Protein AF-A0A443IK69-F1 (afdb_monomer_lite)

Organism: NCBI:txid254758

Structure (mmCIF, N/CA/C/O backbone):
data_AF-A0A443IK69-F1
#
_entry.id   AF-A0A443IK69-F1
#
loop_
_atom_site.group_PDB
_atom_site.id
_atom_site.type_symbol
_atom_site.label_atom_id
_atom_site.label_alt_id
_atom_site.label_comp_id
_atom_site.label_asym_id
_atom_site.label_entity_id
_atom_site.label_seq_id
_atom_site.pdbx_PDB_ins_code
_atom_site.Cartn_x
_atom_site.Cartn_y
_atom_site.Cartn_z
_atom_site.occupancy
_atom_site.B_iso_or_equiv
_atom_site.auth_seq_id
_atom_site.auth_comp_id
_atom_site.auth_asym_id
_atom_site.auth_atom_id
_atom_site.pdbx_PDB_model_num
ATOM 1 N N . MET A 1 1 ? 6.188 -22.995 -15.588 1.00 50.00 1 MET A N 1
ATOM 2 C CA . MET A 1 1 ? 6.535 -22.355 -14.296 1.00 50.00 1 MET A CA 1
ATOM 3 C C . MET A 1 1 ? 5.851 -20.993 -14.073 1.00 50.00 1 MET A C 1
ATOM 5 O O . MET A 1 1 ? 5.562 -20.677 -12.930 1.00 50.00 1 MET A O 1
ATOM 9 N N . PHE A 1 2 ? 5.498 -20.221 -15.116 1.00 51.94 2 PHE A N 1
ATOM 10 C CA . PHE A 1 2 ? 4.815 -18.913 -14.981 1.00 51.94 2 PHE A CA 1
ATOM 11 C C . PHE A 1 2 ? 3.340 -18.956 -14.521 1.00 51.94 2 PHE A C 1
ATOM 13 O O . PHE A 1 2 ? 2.875 -18.017 -13.880 1.00 51.94 2 PHE A O 1
ATOM 20 N N . TYR A 1 3 ? 2.611 -20.046 -14.790 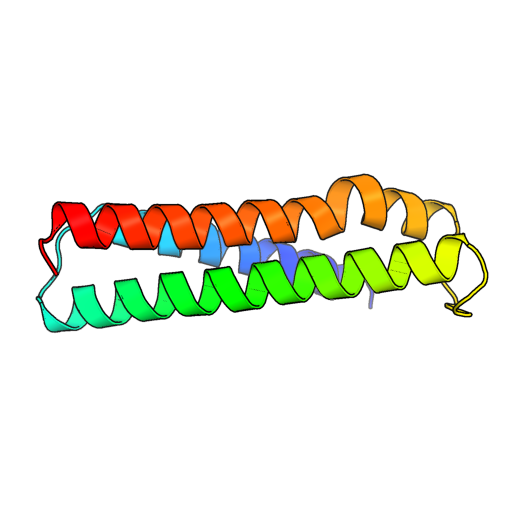1.00 53.69 3 TYR A N 1
ATOM 21 C CA . TYR A 1 3 ? 1.183 -20.188 -14.448 1.00 53.69 3 TYR A CA 1
ATOM 22 C C . TYR A 1 3 ? 0.907 -20.091 -12.935 1.00 53.69 3 TYR A C 1
ATOM 24 O O . TYR A 1 3 ? -0.066 -19.475 -12.503 1.00 53.69 3 TYR A O 1
ATOM 32 N N . ASN A 1 4 ? 1.823 -20.614 -12.116 1.00 63.53 4 ASN A N 1
ATOM 33 C CA . ASN A 1 4 ? 1.651 -20.668 -10.664 1.00 63.53 4 ASN A CA 1
ATOM 34 C C . ASN A 1 4 ? 1.772 -19.285 -10.005 1.00 63.53 4 ASN A C 1
ATOM 36 O O . ASN A 1 4 ? 1.113 -19.025 -9.006 1.00 63.53 4 ASN A O 1
ATOM 40 N N . ILE A 1 5 ? 2.564 -18.370 -10.573 1.00 69.06 5 ILE A N 1
ATOM 41 C CA . ILE A 1 5 ? 2.799 -17.039 -9.986 1.00 69.06 5 ILE A CA 1
ATOM 42 C C . ILE A 1 5 ? 1.575 -16.134 -10.194 1.00 69.06 5 ILE A C 1
ATOM 44 O O . ILE A 1 5 ? 1.139 -15.442 -9.271 1.00 69.06 5 ILE A O 1
ATOM 48 N N . GLY A 1 6 ? 0.971 -16.180 -11.386 1.00 71.44 6 GLY A N 1
ATOM 49 C CA . GLY A 1 6 ? -0.276 -15.465 -11.674 1.00 71.44 6 GLY A CA 1
ATOM 50 C C . GLY A 1 6 ? -1.441 -15.954 -10.808 1.00 71.44 6 GLY A C 1
ATOM 51 O O . GLY A 1 6 ? -2.191 -15.147 -10.264 1.00 71.44 6 GLY A O 1
ATOM 52 N N . LEU A 1 7 ? -1.546 -17.270 -10.601 1.00 78.81 7 LEU A N 1
ATOM 53 C CA . LEU A 1 7 ? -2.576 -17.851 -9.739 1.00 78.81 7 LEU A CA 1
ATOM 54 C C . LEU A 1 7 ? -2.391 -17.493 -8.267 1.00 78.81 7 LEU A C 1
ATOM 56 O O . LEU A 1 7 ? -3.353 -17.088 -7.622 1.00 78.81 7 LEU A O 1
ATOM 60 N N . VAL A 1 8 ? -1.170 -17.597 -7.738 1.00 81.88 8 VAL A N 1
ATOM 61 C CA . VAL A 1 8 ? -0.891 -17.253 -6.336 1.00 81.88 8 VAL A CA 1
ATOM 62 C C . VAL A 1 8 ? -1.182 -15.776 -6.080 1.00 81.88 8 VAL A C 1
ATOM 64 O O . VAL A 1 8 ? -1.843 -15.443 -5.102 1.00 81.88 8 VAL A O 1
ATOM 67 N N . THR A 1 9 ? -0.763 -14.880 -6.977 1.00 83.25 9 THR A N 1
ATOM 68 C CA . THR A 1 9 ? -1.051 -13.444 -6.827 1.00 83.25 9 THR A CA 1
ATOM 69 C C . THR A 1 9 ? -2.543 -13.136 -6.950 1.00 83.25 9 THR A C 1
ATOM 71 O O . THR A 1 9 ? -3.060 -12.331 -6.175 1.00 83.25 9 THR A O 1
ATOM 74 N N . GLY A 1 10 ? -3.260 -13.799 -7.862 1.00 84.31 10 GLY A N 1
ATOM 75 C CA . GLY A 1 10 ? -4.718 -13.708 -7.955 1.00 84.31 10 GLY A CA 1
ATOM 76 C C . GLY A 1 10 ? -5.414 -14.188 -6.679 1.00 84.31 10 GLY A C 1
ATOM 77 O O . GLY A 1 10 ? -6.270 -13.488 -6.140 1.00 84.31 10 GLY A O 1
ATOM 78 N N . PHE A 1 11 ? -4.993 -15.332 -6.142 1.00 87.44 11 PHE A N 1
ATOM 79 C CA . PHE A 1 11 ? -5.519 -15.889 -4.899 1.00 87.44 11 PHE A CA 1
ATOM 80 C C . PHE A 1 11 ? -5.278 -14.957 -3.706 1.00 87.44 11 PHE A C 1
ATOM 82 O O . PHE A 1 11 ? -6.206 -14.664 -2.956 1.00 87.44 11 PHE A O 1
ATOM 89 N N . VAL A 1 12 ? -4.070 -14.399 -3.575 1.00 87.19 12 VAL A N 1
ATOM 90 C CA . VAL A 1 12 ? -3.744 -13.421 -2.523 1.00 87.19 12 VAL A CA 1
ATOM 91 C C . VAL A 1 12 ? -4.640 -12.183 -2.613 1.00 87.19 12 VAL A C 1
ATOM 93 O O . VAL A 1 12 ? -5.120 -11.704 -1.586 1.00 87.19 12 VAL A O 1
ATOM 96 N N . LYS A 1 13 ? -4.932 -11.685 -3.822 1.00 85.88 13 LYS A N 1
ATOM 97 C CA . LYS A 1 13 ? -5.858 -10.556 -4.015 1.00 85.88 13 LYS A CA 1
ATOM 98 C C . LYS A 1 13 ? -7.283 -10.900 -3.573 1.00 85.88 13 LYS A C 1
ATOM 100 O O . LYS A 1 13 ? -7.918 -10.079 -2.914 1.00 85.88 13 LYS A O 1
ATOM 105 N N . LEU A 1 14 ? -7.766 -12.108 -3.877 1.00 90.56 14 LEU A N 1
ATOM 106 C CA . LEU A 1 14 ? -9.076 -12.583 -3.414 1.00 90.56 14 LEU A CA 1
ATOM 107 C C . LEU A 1 14 ? -9.129 -12.680 -1.887 1.00 90.56 14 LEU A C 1
ATOM 109 O O . LEU A 1 14 ? -10.063 -12.158 -1.279 1.00 90.56 14 LEU A O 1
ATOM 113 N N . CYS A 1 15 ? -8.108 -13.266 -1.257 1.00 90.62 15 CYS A N 1
ATOM 114 C CA . CYS A 1 15 ? -7.991 -13.304 0.201 1.00 90.62 15 CYS A CA 1
ATOM 115 C C . CYS A 1 15 ? -7.984 -11.896 0.805 1.00 90.62 15 CYS A C 1
ATOM 117 O O . CYS A 1 15 ? -8.660 -11.663 1.803 1.00 90.62 15 CYS A O 1
ATOM 119 N N . GLY A 1 16 ? -7.274 -10.949 0.185 1.00 89.31 16 GLY A N 1
ATOM 120 C CA . GLY A 1 16 ? -7.272 -9.547 0.598 1.00 89.31 16 GLY A CA 1
ATOM 121 C C . GLY A 1 16 ? -8.660 -8.906 0.517 1.00 89.31 16 GLY A C 1
ATOM 122 O O . GLY A 1 16 ? -9.091 -8.252 1.463 1.00 89.31 16 GLY A O 1
ATOM 123 N N . GLY A 1 17 ? -9.399 -9.149 -0.568 1.00 89.69 17 GLY A N 1
ATOM 124 C CA . GLY A 1 17 ? -10.781 -8.686 -0.713 1.00 89.69 17 GLY A CA 1
ATOM 125 C C . GLY A 1 17 ? -11.712 -9.265 0.356 1.00 89.69 17 GLY A C 1
ATOM 126 O O . GLY A 1 17 ? -12.434 -8.521 1.014 1.00 89.69 17 GLY A O 1
ATOM 127 N N . VAL A 1 18 ? -11.646 -10.579 0.595 1.00 91.56 18 VAL A N 1
ATOM 128 C CA . VAL A 1 18 ? -12.428 -11.244 1.653 1.00 91.56 18 VAL A CA 1
ATOM 129 C C . VAL A 1 18 ? -12.052 -10.712 3.035 1.00 91.56 18 VAL A C 1
ATOM 131 O O . VAL A 1 18 ? -12.931 -10.460 3.856 1.00 91.56 18 VAL A O 1
ATOM 134 N N . PHE A 1 19 ? -10.764 -10.480 3.288 1.00 92.38 19 PHE A N 1
ATOM 135 C CA . PHE A 1 19 ? -10.296 -9.883 4.534 1.00 92.38 19 PHE A CA 1
ATOM 136 C C . PHE A 1 19 ? -10.897 -8.489 4.756 1.00 92.38 19 PHE A C 1
ATOM 138 O O . PHE A 1 19 ? -11.348 -8.193 5.862 1.00 92.38 19 PHE A O 1
ATOM 145 N N . LEU A 1 20 ? -10.983 -7.651 3.717 1.00 90.25 20 LEU A N 1
ATOM 146 C CA . LEU A 1 20 ? -11.615 -6.336 3.840 1.00 90.25 20 LEU A CA 1
ATOM 147 C C . LEU A 1 20 ? -13.101 -6.428 4.207 1.00 90.25 20 LEU A C 1
ATOM 149 O O . LEU A 1 20 ? -13.590 -5.607 4.982 1.00 90.25 20 LEU A O 1
ATOM 153 N N . LEU A 1 21 ? -13.816 -7.451 3.730 1.00 92.31 21 LEU A N 1
ATOM 154 C CA . LEU A 1 21 ? -15.212 -7.677 4.119 1.00 92.31 21 LEU A CA 1
ATOM 155 C C . LEU A 1 21 ? -15.356 -7.979 5.617 1.00 92.31 21 LEU A C 1
ATOM 157 O O . LEU A 1 21 ? -16.368 -7.617 6.218 1.00 92.31 21 LEU A O 1
ATOM 161 N N . LEU A 1 22 ? -14.344 -8.579 6.254 1.00 91.88 22 LEU A N 1
ATOM 162 C CA . LEU A 1 22 ? -14.367 -8.834 7.698 1.00 91.88 22 LEU A CA 1
ATOM 163 C C . LEU A 1 22 ? -14.384 -7.537 8.519 1.00 91.88 22 LEU A C 1
ATOM 165 O O . LEU A 1 22 ? -14.967 -7.536 9.604 1.00 91.88 22 LEU A O 1
ATOM 169 N N . LEU A 1 23 ? -13.822 -6.439 7.996 1.00 90.06 23 LEU A N 1
ATOM 170 C CA . LEU A 1 23 ? -13.854 -5.109 8.625 1.00 90.06 23 LEU A CA 1
ATOM 171 C C . LEU A 1 23 ? -15.260 -4.479 8.595 1.00 90.06 23 LEU A C 1
ATOM 173 O O . LEU A 1 23 ? -15.519 -3.514 9.306 1.00 90.06 23 LEU A O 1
ATOM 177 N N . LEU A 1 24 ? -16.205 -4.996 7.802 1.00 90.81 24 LEU A N 1
ATOM 178 C CA . LEU A 1 24 ? -17.576 -4.465 7.778 1.00 90.81 24 LEU A CA 1
ATOM 179 C C . LEU A 1 24 ? -18.410 -4.929 8.977 1.00 90.81 24 LEU A C 1
ATOM 181 O O . LEU A 1 24 ? -19.387 -4.274 9.346 1.00 90.81 24 LEU A O 1
ATOM 185 N N . ARG A 1 25 ? -18.034 -6.051 9.599 1.00 90.25 25 ARG A N 1
ATOM 186 C CA . ARG A 1 25 ? -18.744 -6.630 10.740 1.00 90.25 25 ARG A CA 1
ATOM 187 C C . ARG A 1 25 ? -18.090 -6.206 12.054 1.00 90.25 25 ARG A C 1
ATOM 189 O O . ARG A 1 25 ? -16.872 -6.115 12.163 1.00 90.25 25 ARG A O 1
ATOM 196 N N . ARG A 1 26 ? -18.909 -5.988 13.088 1.00 88.00 26 ARG A N 1
ATOM 197 C CA . ARG A 1 26 ? -18.416 -5.807 14.459 1.00 88.00 26 ARG A CA 1
ATOM 198 C C . ARG A 1 26 ? -18.109 -7.166 15.085 1.00 88.00 26 ARG A C 1
ATOM 200 O O . ARG A 1 26 ? -19.001 -8.009 15.177 1.00 88.00 26 ARG A O 1
ATOM 207 N N . TRP A 1 27 ? -16.874 -7.347 15.536 1.00 91.94 27 TRP A N 1
ATOM 208 C CA . TRP A 1 27 ? -16.433 -8.523 16.288 1.00 91.94 27 TRP A CA 1
ATOM 209 C C . TRP A 1 27 ? -16.159 -8.153 17.751 1.00 91.94 27 TRP A C 1
ATOM 211 O O . TRP A 1 27 ? -16.481 -7.047 18.193 1.00 91.94 27 TRP A O 1
ATOM 221 N N . SER A 1 28 ? -15.563 -9.067 18.519 1.00 92.69 28 SER A N 1
ATOM 222 C CA . SER A 1 28 ? -15.083 -8.760 19.869 1.00 92.69 28 SER A CA 1
ATOM 223 C C . SER A 1 28 ? -13.950 -7.723 19.837 1.00 92.69 28 SER A C 1
ATOM 225 O O . SER A 1 28 ? -13.241 -7.587 18.839 1.00 92.69 28 SER A O 1
ATOM 227 N N . ASN A 1 29 ? -13.744 -6.992 20.938 1.00 89.62 29 ASN A N 1
ATOM 228 C CA . ASN A 1 29 ? -12.759 -5.900 21.004 1.00 89.62 29 ASN A CA 1
ATOM 229 C C . ASN A 1 29 ? -11.331 -6.331 20.625 1.00 89.62 29 ASN A C 1
ATOM 231 O O . ASN A 1 29 ? -10.627 -5.589 19.942 1.00 89.62 29 ASN A O 1
ATOM 235 N N . ILE A 1 30 ? -10.915 -7.535 21.029 1.00 93.50 30 ILE A N 1
ATOM 236 C CA . ILE A 1 30 ? -9.606 -8.103 20.672 1.00 93.50 30 ILE A CA 1
ATOM 237 C C . ILE A 1 30 ? -9.515 -8.381 19.172 1.00 93.50 30 ILE A C 1
ATOM 239 O O . ILE A 1 30 ? -8.554 -7.949 18.538 1.00 93.50 30 ILE A O 1
ATOM 243 N N . ILE A 1 31 ? -10.531 -9.025 18.589 1.00 93.75 31 ILE A N 1
ATOM 244 C CA . ILE A 1 31 ? -10.555 -9.324 17.151 1.00 93.75 31 ILE A CA 1
ATOM 245 C C . ILE A 1 31 ? -10.541 -8.024 16.347 1.00 93.75 31 ILE A C 1
ATOM 247 O O . ILE A 1 31 ? -9.775 -7.904 15.399 1.00 93.75 31 ILE A O 1
ATOM 251 N N . ASN A 1 32 ? -11.307 -7.014 16.762 1.00 92.75 32 ASN A N 1
ATOM 252 C CA . ASN A 1 32 ? -11.320 -5.719 16.089 1.00 92.75 32 ASN A CA 1
ATOM 253 C C . ASN A 1 32 ? -9.943 -5.033 16.120 1.00 92.75 32 ASN A C 1
ATOM 255 O O . ASN A 1 32 ? -9.514 -4.483 15.109 1.00 92.75 32 ASN A O 1
ATOM 259 N N . ARG A 1 33 ? -9.219 -5.081 17.248 1.00 92.75 33 ARG A N 1
ATOM 260 C CA . ARG A 1 33 ? -7.851 -4.539 17.319 1.00 92.75 33 ARG A CA 1
ATOM 261 C C . ARG A 1 33 ? -6.901 -5.281 16.386 1.00 92.75 33 ARG A C 1
ATOM 263 O O . ARG A 1 33 ? -6.150 -4.630 15.667 1.00 92.75 33 ARG A O 1
ATOM 270 N N . ILE A 1 34 ? -6.960 -6.614 16.370 1.00 94.88 34 ILE A N 1
ATOM 271 C CA . ILE A 1 34 ? -6.141 -7.435 15.469 1.00 94.88 34 ILE A CA 1
ATOM 272 C C . ILE A 1 34 ? -6.452 -7.073 14.015 1.00 94.88 34 ILE A C 1
ATOM 274 O O . ILE A 1 34 ? -5.542 -6.701 13.286 1.00 94.88 34 ILE A O 1
ATOM 278 N N . LEU A 1 35 ? -7.728 -7.078 13.615 1.00 94.56 35 LEU A N 1
ATOM 279 C CA . LEU A 1 35 ? -8.152 -6.727 12.257 1.00 94.56 35 LEU A CA 1
ATOM 280 C C . LEU A 1 35 ? -7.691 -5.323 11.853 1.00 94.56 35 LEU A C 1
ATOM 282 O O . LEU A 1 35 ? -7.187 -5.151 10.747 1.00 94.56 35 LEU A O 1
ATOM 286 N N . TYR A 1 36 ? -7.809 -4.339 12.749 1.00 94.75 36 TYR A N 1
ATOM 287 C CA . TYR A 1 36 ? -7.338 -2.976 12.509 1.00 94.75 36 TYR A CA 1
ATOM 288 C C . TYR A 1 36 ? -5.831 -2.928 12.235 1.00 94.75 36 TYR A C 1
ATOM 290 O O . TYR A 1 36 ? -5.413 -2.399 11.204 1.00 94.75 36 TYR A O 1
ATOM 298 N N . PHE A 1 37 ? -5.010 -3.486 13.132 1.00 95.50 37 PHE A N 1
ATOM 299 C CA . PHE A 1 37 ? -3.557 -3.458 12.966 1.00 95.50 37 PHE A CA 1
ATOM 300 C C . PHE A 1 37 ? -3.115 -4.284 11.762 1.00 95.50 37 PHE A C 1
ATOM 302 O O . PHE A 1 37 ? -2.275 -3.822 10.999 1.00 95.50 37 PHE A O 1
ATOM 309 N N . SER A 1 38 ? -3.713 -5.454 11.538 1.00 95.19 38 SER A N 1
ATOM 310 C CA . SER A 1 38 ? -3.449 -6.272 10.356 1.00 95.19 38 SER A CA 1
ATOM 311 C C . SER A 1 38 ? -3.779 -5.521 9.068 1.00 95.19 38 SER A C 1
ATOM 313 O O . SER A 1 38 ? -2.954 -5.514 8.161 1.00 95.19 38 SER A O 1
ATOM 315 N N . ALA A 1 39 ? -4.929 -4.842 8.992 1.00 94.69 39 ALA A N 1
ATOM 316 C CA . ALA A 1 39 ? -5.310 -4.053 7.822 1.00 94.69 39 ALA A CA 1
ATOM 317 C C . ALA A 1 39 ? -4.351 -2.878 7.585 1.00 94.69 39 ALA A C 1
ATOM 319 O O . ALA A 1 39 ? -3.922 -2.646 6.455 1.00 94.69 39 ALA A O 1
ATOM 320 N N . LEU A 1 40 ? -3.980 -2.165 8.651 1.00 96.00 40 LEU A N 1
ATOM 321 C CA . LEU A 1 40 ? -3.081 -1.017 8.574 1.00 96.00 40 LEU A CA 1
ATOM 322 C C . LEU A 1 40 ? -1.669 -1.435 8.145 1.00 96.00 40 LEU A C 1
ATOM 324 O O . LEU A 1 40 ? -1.115 -0.861 7.212 1.00 96.00 40 LEU A O 1
ATOM 328 N N . ILE A 1 41 ? -1.109 -2.456 8.797 1.00 96.50 41 ILE A N 1
ATOM 329 C CA . ILE A 1 41 ? 0.213 -3.006 8.486 1.00 96.50 41 ILE A CA 1
ATOM 330 C C . ILE A 1 41 ? 0.216 -3.537 7.053 1.00 96.50 41 ILE A C 1
ATOM 332 O O . ILE A 1 41 ? 1.065 -3.130 6.265 1.00 96.50 41 ILE A O 1
ATOM 336 N N . ALA A 1 42 ? -0.757 -4.377 6.683 1.00 94.31 42 ALA A N 1
ATOM 337 C CA . ALA A 1 42 ? -0.857 -4.903 5.325 1.00 94.31 42 ALA A CA 1
ATOM 338 C C . ALA A 1 42 ? -0.929 -3.771 4.294 1.00 94.31 42 ALA A C 1
ATOM 340 O O . ALA A 1 42 ? -0.179 -3.789 3.324 1.00 94.31 42 ALA A O 1
ATOM 341 N N . GLY A 1 43 ? -1.759 -2.753 4.530 1.00 95.69 43 GLY A N 1
ATOM 342 C CA . GLY A 1 43 ? -1.885 -1.606 3.637 1.00 95.69 43 GLY A CA 1
ATOM 343 C C . GLY A 1 43 ? -0.592 -0.799 3.481 1.00 95.69 43 GLY A C 1
ATOM 344 O O . GLY A 1 43 ? -0.220 -0.456 2.358 1.00 95.69 43 GLY A O 1
ATOM 345 N N . ILE A 1 44 ? 0.135 -0.547 4.576 1.00 96.56 44 ILE A N 1
ATOM 346 C CA . ILE A 1 44 ? 1.441 0.134 4.550 1.00 96.56 44 ILE A CA 1
ATOM 347 C C . ILE A 1 44 ? 2.462 -0.688 3.762 1.00 96.56 44 ILE A C 1
ATOM 349 O O . ILE A 1 44 ? 3.060 -0.171 2.820 1.00 96.56 44 ILE A O 1
ATOM 353 N N . PHE A 1 45 ? 2.641 -1.966 4.103 1.00 95.62 45 PHE A N 1
ATOM 354 C CA . PHE A 1 45 ? 3.608 -2.830 3.425 1.00 95.62 45 PHE A CA 1
ATOM 355 C C . PHE A 1 45 ? 3.281 -2.999 1.940 1.00 95.62 45 PHE A C 1
ATOM 357 O O . PHE A 1 45 ? 4.189 -2.962 1.115 1.00 95.62 45 PHE A O 1
ATOM 364 N N . LEU A 1 46 ? 2.000 -3.119 1.582 1.00 93.69 46 LEU A N 1
ATOM 365 C CA . LEU A 1 46 ? 1.565 -3.237 0.191 1.00 93.69 46 LEU A CA 1
ATOM 366 C C . LEU A 1 46 ? 1.838 -1.958 -0.606 1.00 93.69 46 LEU A C 1
ATOM 368 O O . LEU A 1 46 ? 2.321 -2.023 -1.736 1.00 93.69 46 LEU A O 1
ATOM 372 N N . SER A 1 47 ? 1.581 -0.798 0.006 1.00 94.75 47 SER A N 1
ATOM 373 C CA . SER A 1 47 ? 1.842 0.507 -0.609 1.00 94.75 47 SER A CA 1
ATOM 374 C C . SER A 1 47 ? 3.339 0.733 -0.805 1.00 94.75 47 SER A C 1
ATOM 376 O O . SER A 1 47 ? 3.759 1.144 -1.882 1.00 94.75 47 SER A O 1
ATOM 378 N N . LEU A 1 48 ? 4.150 0.420 0.212 1.00 96.31 48 LEU A N 1
ATOM 379 C CA . LEU A 1 48 ? 5.608 0.523 0.145 1.00 96.31 48 LEU A CA 1
ATOM 380 C C . LEU A 1 48 ? 6.196 -0.443 -0.883 1.00 96.31 48 LEU A C 1
ATOM 382 O O . LEU A 1 48 ? 7.063 -0.046 -1.654 1.00 96.31 48 LEU A O 1
ATOM 386 N N . TYR A 1 49 ? 5.704 -1.681 -0.935 1.00 94.00 49 TYR A N 1
ATOM 387 C CA . TYR A 1 49 ? 6.107 -2.664 -1.937 1.00 94.00 49 TYR A CA 1
ATOM 388 C C . TYR A 1 49 ? 5.811 -2.173 -3.358 1.00 94.00 49 TYR A C 1
ATOM 390 O O . TYR A 1 49 ? 6.700 -2.195 -4.211 1.00 94.00 49 TYR A O 1
ATOM 398 N N . GLY A 1 50 ? 4.585 -1.703 -3.610 1.00 93.94 50 GLY A N 1
ATOM 399 C CA . GLY A 1 50 ? 4.201 -1.178 -4.919 1.00 93.94 50 GLY A CA 1
ATOM 400 C C . GLY A 1 50 ? 5.013 0.061 -5.294 1.00 93.94 50 GLY A C 1
ATOM 401 O O . GLY A 1 50 ? 5.527 0.148 -6.404 1.00 93.94 50 GLY A O 1
ATOM 402 N N . LEU A 1 51 ? 5.207 0.990 -4.353 1.00 95.31 51 LEU A N 1
ATOM 403 C CA . LEU A 1 51 ? 5.977 2.213 -4.581 1.00 95.31 51 LEU A CA 1
ATOM 404 C C . LEU A 1 51 ? 7.456 1.924 -4.857 1.00 95.31 51 LEU A C 1
ATOM 406 O O . LEU A 1 51 ? 8.019 2.482 -5.795 1.00 95.31 51 LEU A O 1
ATOM 410 N N . ALA A 1 52 ? 8.079 1.041 -4.077 1.00 95.12 52 ALA A N 1
ATOM 411 C CA . ALA A 1 52 ? 9.471 0.658 -4.275 1.00 95.12 52 ALA A CA 1
ATOM 412 C C . ALA A 1 52 ? 9.673 0.021 -5.656 1.00 95.12 52 ALA A C 1
ATOM 414 O O . ALA A 1 52 ? 10.542 0.462 -6.403 1.00 95.12 52 ALA A O 1
ATOM 415 N N . ASN A 1 53 ? 8.825 -0.942 -6.042 1.00 94.00 53 ASN A N 1
ATOM 416 C CA . ASN A 1 53 ? 8.894 -1.545 -7.376 1.00 94.00 53 ASN A CA 1
ATOM 417 C C . ASN A 1 53 ? 8.628 -0.528 -8.486 1.00 94.00 53 ASN A C 1
ATOM 419 O O . ASN A 1 53 ? 9.312 -0.548 -9.506 1.00 94.00 53 ASN A O 1
ATOM 423 N N . PHE A 1 54 ? 7.669 0.377 -8.296 1.00 94.75 54 PHE A N 1
ATOM 424 C CA . PHE A 1 54 ? 7.377 1.431 -9.259 1.00 94.75 54 PHE A CA 1
ATOM 425 C C . PHE A 1 54 ? 8.596 2.335 -9.486 1.00 94.75 54 PHE A C 1
ATOM 427 O O . PHE A 1 54 ? 8.990 2.552 -10.630 1.00 94.75 54 PHE A O 1
ATOM 434 N N . ILE A 1 55 ? 9.255 2.779 -8.410 1.00 94.94 55 ILE A N 1
ATOM 435 C CA . ILE A 1 55 ? 10.497 3.560 -8.485 1.00 94.94 55 ILE A CA 1
ATOM 436 C C . ILE A 1 55 ? 11.596 2.753 -9.185 1.00 94.94 55 ILE A C 1
ATOM 438 O O . ILE A 1 55 ? 12.239 3.264 -10.096 1.00 94.94 55 ILE A O 1
ATOM 442 N N . THR A 1 56 ? 11.789 1.484 -8.820 1.00 94.31 56 THR A N 1
ATOM 443 C CA . THR A 1 56 ? 12.779 0.595 -9.447 1.00 94.31 56 THR A CA 1
ATOM 444 C C . THR A 1 56 ? 12.551 0.440 -10.955 1.00 94.31 56 THR A C 1
ATOM 446 O O . THR A 1 56 ? 13.505 0.497 -11.732 1.00 94.31 56 THR A O 1
ATOM 449 N N . LEU A 1 57 ? 11.299 0.293 -11.391 1.00 93.19 57 LEU A N 1
ATOM 450 C CA . LEU A 1 57 ? 10.950 0.196 -12.809 1.00 93.19 57 LEU A CA 1
ATOM 451 C C . LEU A 1 57 ? 11.134 1.527 -13.543 1.00 93.19 57 LEU A C 1
ATOM 453 O O . LEU A 1 57 ? 11.605 1.519 -14.678 1.00 93.19 57 LEU A O 1
ATOM 457 N N . ILE A 1 58 ? 10.828 2.662 -12.904 1.00 93.06 58 ILE A N 1
ATOM 458 C CA . ILE A 1 58 ? 11.118 3.989 -13.464 1.00 93.06 58 ILE A CA 1
ATOM 459 C C . ILE A 1 58 ? 12.623 4.156 -13.656 1.00 93.06 58 ILE A C 1
ATOM 461 O O . ILE A 1 58 ? 13.046 4.466 -14.767 1.00 93.06 58 ILE A O 1
ATOM 465 N N . LEU A 1 59 ? 13.426 3.897 -12.618 1.00 93.25 59 LEU A N 1
ATOM 466 C CA . LEU A 1 59 ? 14.889 3.974 -12.679 1.00 93.25 59 LEU A CA 1
ATOM 467 C C . LEU A 1 59 ? 15.449 3.087 -13.794 1.00 93.25 59 LEU A C 1
ATOM 469 O O . LEU A 1 59 ? 16.363 3.493 -14.511 1.00 93.25 59 LEU A O 1
ATOM 473 N N . SER A 1 60 ? 14.868 1.903 -13.984 1.00 92.31 60 SER A N 1
ATOM 474 C CA . SER A 1 60 ? 15.254 1.027 -15.083 1.00 92.31 60 SER A CA 1
ATOM 475 C C . SER A 1 60 ? 14.857 1.576 -16.454 1.00 92.31 60 SER A C 1
ATOM 477 O O . SER A 1 60 ? 15.662 1.536 -17.381 1.00 92.31 60 SER A O 1
ATOM 479 N N . SER A 1 61 ? 13.670 2.174 -16.580 1.00 89.50 61 SER A N 1
ATOM 480 C CA . SER A 1 61 ? 13.196 2.760 -17.841 1.00 89.50 61 SER A CA 1
ATOM 481 C C . SER A 1 61 ? 14.036 3.946 -18.330 1.00 89.50 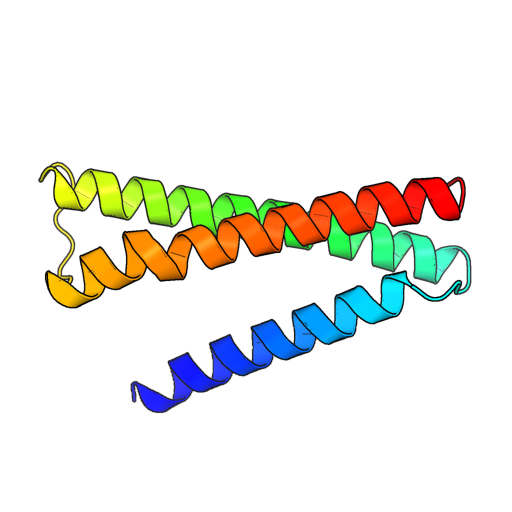61 SER A C 1
ATOM 483 O O . SER A 1 61 ? 14.133 4.167 -19.533 1.00 89.50 61 SER A O 1
ATOM 485 N N . ILE A 1 62 ? 14.676 4.678 -17.411 1.00 92.75 62 ILE A N 1
ATOM 486 C CA . ILE A 1 62 ? 15.585 5.793 -17.726 1.00 92.75 62 ILE A CA 1
ATOM 487 C C . ILE A 1 62 ? 17.057 5.358 -17.807 1.00 92.75 62 ILE A C 1
ATOM 489 O O . ILE A 1 62 ? 17.945 6.201 -17.893 1.00 92.75 62 ILE A O 1
ATOM 493 N N . GLY A 1 63 ? 17.329 4.048 -17.774 1.00 88.94 63 GLY A N 1
ATOM 494 C CA . GLY A 1 63 ? 18.669 3.483 -17.947 1.00 88.94 63 GLY A CA 1
ATOM 495 C C . GLY A 1 63 ? 19.586 3.587 -16.726 1.00 88.94 63 GLY A C 1
ATOM 496 O O . GLY A 1 63 ? 20.752 3.215 -16.823 1.00 88.94 63 GLY A O 1
ATOM 497 N N . LEU A 1 64 ? 19.084 4.046 -15.572 1.00 92.88 64 LEU A N 1
ATOM 498 C CA . LEU A 1 64 ? 19.861 4.104 -14.326 1.00 92.88 64 LEU A CA 1
ATOM 499 C C . LEU A 1 64 ? 20.003 2.730 -13.653 1.00 92.88 64 LEU A C 1
ATOM 501 O O . LEU A 1 64 ? 20.892 2.544 -12.825 1.00 92.88 64 LEU A O 1
ATOM 505 N N . LEU A 1 65 ? 19.134 1.771 -13.992 1.00 90.75 65 LEU A N 1
ATOM 506 C CA . LEU A 1 65 ? 19.168 0.408 -13.462 1.00 90.75 65 LEU A CA 1
ATOM 507 C C . LEU A 1 65 ? 19.005 -0.625 -14.587 1.00 90.75 65 LEU A C 1
ATOM 509 O O . LEU A 1 65 ? 18.019 -0.607 -15.327 1.00 90.75 65 LEU A O 1
ATOM 513 N N . SER A 1 66 ? 19.938 -1.569 -14.703 1.00 86.75 66 SER A N 1
ATOM 514 C CA . SER A 1 66 ? 19.859 -2.648 -15.691 1.00 86.75 66 SER A CA 1
ATOM 515 C C . SER A 1 66 ? 19.015 -3.814 -15.168 1.00 86.75 66 SER A C 1
ATOM 517 O O . SER A 1 66 ? 19.498 -4.707 -14.475 1.00 86.75 66 SER A O 1
ATOM 519 N N . LEU A 1 67 ? 17.726 -3.826 -15.512 1.00 87.12 67 LEU A N 1
ATOM 520 C CA . LEU A 1 67 ? 16.848 -4.971 -15.269 1.00 87.12 67 LEU A CA 1
ATOM 521 C C . LEU A 1 67 ? 16.645 -5.749 -16.567 1.00 87.12 67 LEU A C 1
ATOM 523 O O . LEU A 1 67 ? 16.336 -5.170 -17.605 1.00 87.12 67 LEU A O 1
ATOM 527 N N . GLN A 1 68 ? 16.767 -7.074 -16.504 1.00 87.31 68 GLN A N 1
ATOM 528 C CA . GLN A 1 68 ? 16.427 -7.962 -17.619 1.00 87.31 68 GLN A CA 1
ATOM 529 C C . GLN A 1 68 ? 14.906 -8.144 -17.699 1.00 87.31 68 GLN A C 1
ATOM 531 O O . GLN A 1 68 ? 14.364 -9.187 -17.337 1.00 87.31 68 GLN A O 1
ATOM 536 N N . ILE A 1 69 ? 14.198 -7.093 -18.108 1.00 85.81 69 ILE A N 1
ATOM 537 C CA . ILE A 1 69 ? 12.742 -7.098 -18.270 1.00 85.81 69 ILE A CA 1
ATOM 538 C C . ILE A 1 69 ? 12.423 -6.675 -19.700 1.00 85.81 69 ILE A C 1
ATOM 540 O O . ILE A 1 69 ? 12.927 -5.667 -20.186 1.00 85.81 69 ILE A O 1
ATOM 544 N N . ASP A 1 70 ? 11.567 -7.448 -20.363 1.00 90.81 70 ASP A N 1
ATOM 545 C CA . ASP A 1 70 ? 11.068 -7.104 -21.689 1.00 90.81 70 ASP A CA 1
ATOM 546 C C . ASP A 1 70 ? 10.280 -5.777 -21.674 1.00 90.81 70 ASP A C 1
ATOM 548 O O . ASP A 1 70 ? 9.548 -5.477 -20.725 1.00 90.81 70 ASP A O 1
ATOM 552 N N . ASN A 1 71 ? 10.388 -4.989 -22.746 1.00 87.25 71 ASN A N 1
ATOM 553 C CA . ASN A 1 71 ? 9.757 -3.670 -22.843 1.00 87.25 71 ASN A CA 1
ATOM 554 C C . ASN A 1 71 ? 8.230 -3.713 -22.672 1.00 87.25 71 ASN A C 1
ATOM 556 O O . ASN A 1 71 ? 7.650 -2.798 -22.079 1.00 87.25 71 ASN A O 1
ATOM 560 N N . TYR A 1 72 ? 7.563 -4.760 -23.168 1.00 90.12 72 TYR A N 1
ATOM 561 C CA . TYR A 1 72 ? 6.123 -4.928 -22.984 1.00 90.12 72 TYR A CA 1
ATOM 562 C C . TYR A 1 72 ? 5.789 -5.194 -21.512 1.00 90.12 72 TYR A C 1
ATOM 564 O O . TYR A 1 72 ? 4.910 -4.541 -20.942 1.00 90.12 72 TYR A O 1
ATOM 572 N N . ALA A 1 73 ? 6.538 -6.093 -20.868 1.00 88.56 73 ALA A N 1
ATOM 573 C CA . ALA A 1 73 ? 6.358 -6.416 -19.456 1.00 88.56 73 ALA A CA 1
ATOM 574 C C . ALA A 1 73 ? 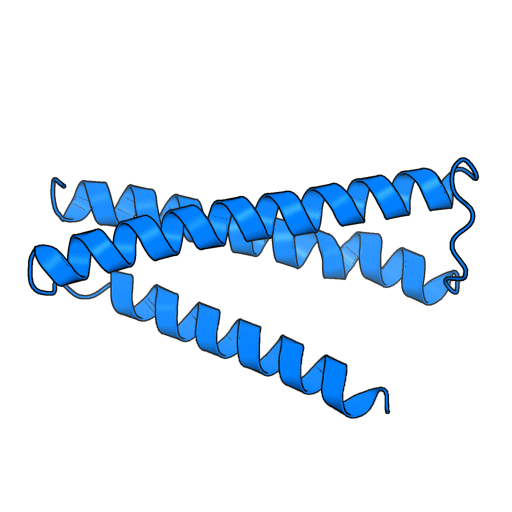6.615 -5.202 -18.548 1.00 88.56 73 ALA A C 1
ATOM 576 O O . ALA A 1 73 ? 5.873 -4.982 -17.590 1.00 88.56 73 ALA A O 1
ATOM 577 N N . LEU A 1 74 ? 7.618 -4.380 -18.868 1.00 91.12 74 LEU A N 1
ATOM 578 C CA . LEU A 1 74 ? 7.933 -3.159 -18.127 1.00 91.12 74 LEU A CA 1
ATOM 579 C C . LEU A 1 74 ? 6.773 -2.154 -18.173 1.00 91.12 74 LEU A C 1
ATOM 581 O O . LEU A 1 74 ? 6.342 -1.666 -17.128 1.00 91.12 74 LEU A O 1
ATOM 585 N N . ARG A 1 75 ? 6.211 -1.898 -19.363 1.00 91.31 75 ARG A N 1
ATOM 586 C CA . ARG A 1 75 ? 5.052 -1.002 -19.521 1.00 91.31 75 ARG A CA 1
ATOM 587 C C . ARG A 1 75 ? 3.826 -1.538 -18.790 1.00 91.31 75 ARG A C 1
ATOM 589 O O . ARG A 1 75 ? 3.190 -0.795 -18.048 1.00 91.31 75 ARG A O 1
ATOM 596 N N . TRP A 1 76 ? 3.518 -2.826 -18.947 1.00 92.62 76 TRP A N 1
ATOM 597 C CA . TRP A 1 76 ? 2.402 -3.454 -18.237 1.00 92.62 76 TRP A CA 1
ATOM 598 C C . TRP A 1 76 ? 2.539 -3.301 -16.719 1.00 92.62 76 TRP A C 1
ATOM 600 O O . TRP A 1 76 ? 1.573 -2.960 -16.030 1.00 92.62 76 TRP A O 1
ATOM 610 N N . ARG A 1 77 ? 3.754 -3.495 -16.190 1.00 92.12 77 ARG A N 1
ATOM 611 C CA . ARG A 1 77 ? 3.998 -3.352 -14.756 1.00 92.12 77 ARG A CA 1
ATOM 612 C C . ARG A 1 77 ? 3.836 -1.917 -14.271 1.00 92.12 77 ARG A C 1
ATOM 614 O O . ARG A 1 77 ? 3.152 -1.710 -13.274 1.00 92.12 77 ARG A O 1
ATOM 621 N N . LEU A 1 78 ? 4.399 -0.948 -14.991 1.00 91.44 78 LEU A N 1
ATOM 622 C CA . LEU A 1 78 ? 4.302 0.469 -14.639 1.00 91.44 78 LEU A CA 1
ATOM 623 C C . LEU A 1 78 ? 2.864 0.994 -14.670 1.00 91.44 78 LEU A C 1
ATOM 625 O O . LEU A 1 78 ? 2.476 1.718 -13.762 1.00 91.44 78 LEU A O 1
ATOM 629 N N . PHE A 1 79 ? 2.072 0.639 -15.684 1.00 91.69 79 PHE A N 1
ATOM 630 C CA . PHE A 1 79 ? 0.727 1.205 -15.842 1.00 91.69 79 PHE A CA 1
ATOM 631 C C . PHE A 1 79 ? -0.358 0.455 -15.070 1.00 91.69 79 PHE A C 1
ATOM 633 O O . PHE A 1 79 ? -1.304 1.082 -14.601 1.00 91.69 79 PHE A O 1
ATOM 640 N N . PHE A 1 80 ? -0.241 -0.866 -14.929 1.00 90.38 80 PHE A N 1
ATOM 641 C CA . PHE A 1 80 ? -1.318 -1.680 -14.362 1.00 90.38 80 PHE A CA 1
ATOM 642 C C . PHE A 1 80 ? -0.911 -2.410 -13.091 1.00 90.38 80 PHE A C 1
ATOM 644 O O . PHE A 1 80 ? -1.680 -2.435 -12.135 1.00 90.38 80 PHE A O 1
ATOM 651 N N . TRP A 1 81 ? 0.273 -3.019 -13.054 1.00 90.50 81 TRP A N 1
ATOM 652 C CA . TRP A 1 81 ? 0.624 -3.906 -11.945 1.00 90.50 81 TRP A CA 1
ATOM 653 C C . TRP A 1 81 ? 0.972 -3.154 -10.660 1.00 90.50 81 TRP A C 1
ATOM 655 O O . TRP A 1 81 ? 0.317 -3.359 -9.641 1.00 90.50 81 TRP A O 1
ATOM 665 N N . GLU A 1 82 ? 1.981 -2.283 -10.695 1.00 92.38 82 GLU A N 1
ATOM 666 C CA . GLU A 1 82 ? 2.436 -1.569 -9.499 1.00 92.38 82 GLU A CA 1
ATOM 667 C C . GLU A 1 82 ? 1.390 -0.560 -8.989 1.00 92.38 82 GLU A C 1
ATOM 669 O O . GLU A 1 82 ? 1.113 -0.567 -7.786 1.00 92.38 82 GLU A O 1
ATOM 674 N N . PRO A 1 83 ? 0.703 0.229 -9.850 1.00 92.88 83 PRO A N 1
ATOM 675 C CA . PRO A 1 83 ? -0.382 1.099 -9.398 1.00 92.88 83 PRO A CA 1
ATOM 676 C C . PRO A 1 83 ? -1.511 0.336 -8.706 1.00 92.88 83 PRO A C 1
ATOM 678 O O . PRO A 1 83 ? -2.052 0.815 -7.712 1.00 92.88 83 PRO A O 1
ATOM 681 N N . PHE A 1 84 ? -1.838 -0.875 -9.172 1.00 92.12 84 PHE A N 1
ATOM 682 C CA . PHE A 1 84 ? -2.847 -1.712 -8.528 1.00 92.12 84 PHE A CA 1
ATOM 683 C C . PHE A 1 84 ? -2.457 -2.080 -7.089 1.00 92.12 84 PHE A C 1
ATOM 685 O O . PHE A 1 84 ? -3.308 -2.052 -6.201 1.00 92.12 84 PHE A O 1
ATOM 692 N N . TRP A 1 85 ? -1.184 -2.395 -6.832 1.00 91.81 85 TRP A N 1
ATOM 693 C CA . TRP A 1 85 ? -0.704 -2.679 -5.475 1.00 91.81 85 TRP A CA 1
ATOM 694 C C . TRP A 1 85 ? -0.756 -1.448 -4.572 1.00 91.81 85 TRP A C 1
ATOM 696 O O . TRP A 1 85 ? -1.213 -1.551 -3.434 1.00 91.81 85 TRP A O 1
ATOM 706 N N . ILE A 1 86 ? -0.360 -0.284 -5.092 1.00 94.44 86 ILE A N 1
ATOM 707 C CA . ILE A 1 86 ? -0.414 0.983 -4.354 1.00 94.44 86 ILE A CA 1
ATOM 708 C C . ILE A 1 86 ? -1.866 1.329 -3.999 1.00 94.44 86 ILE A C 1
ATOM 710 O O . ILE A 1 86 ? -2.172 1.561 -2.832 1.00 94.44 86 ILE A O 1
ATOM 714 N N . ILE A 1 87 ? -2.778 1.300 -4.977 1.00 94.88 87 ILE A N 1
ATOM 715 C CA . ILE A 1 87 ? -4.207 1.581 -4.765 1.00 94.88 87 ILE A CA 1
ATOM 716 C C . ILE A 1 87 ? -4.810 0.591 -3.764 1.00 94.88 87 ILE A C 1
ATOM 718 O O . ILE A 1 87 ? -5.521 0.996 -2.844 1.00 94.88 87 ILE A O 1
ATOM 722 N N . GLY A 1 88 ? -4.495 -0.701 -3.897 1.00 93.56 88 GLY A N 1
ATOM 723 C CA . GLY A 1 88 ? -4.927 -1.719 -2.944 1.00 93.56 88 GLY A CA 1
ATOM 724 C C . GLY A 1 88 ? -4.448 -1.418 -1.522 1.00 93.56 88 GLY A C 1
ATOM 725 O O . GLY A 1 88 ? -5.239 -1.467 -0.582 1.00 93.56 88 GLY A O 1
ATOM 726 N N . GLY A 1 89 ? -3.178 -1.041 -1.361 1.00 95.19 89 GLY A N 1
ATOM 727 C CA . GLY A 1 89 ? -2.609 -0.674 -0.066 1.00 95.19 89 GLY A CA 1
ATOM 728 C C . GLY A 1 89 ? -3.290 0.549 0.552 1.00 95.19 89 GLY A C 1
ATOM 729 O O . GLY A 1 89 ? -3.658 0.525 1.729 1.00 95.19 89 GLY A O 1
ATOM 730 N N . VAL A 1 90 ? -3.566 1.572 -0.260 1.00 95.81 90 VAL A N 1
ATOM 731 C CA . VAL A 1 90 ? -4.328 2.760 0.149 1.00 95.81 90 VAL A CA 1
ATOM 732 C C . VAL A 1 90 ? -5.734 2.380 0.614 1.00 95.81 90 VAL A C 1
ATOM 734 O O . VAL A 1 90 ? -6.159 2.827 1.679 1.00 95.81 90 VAL A O 1
ATOM 737 N N . PHE A 1 91 ? -6.452 1.518 -0.112 1.00 95.50 91 PHE A N 1
ATOM 738 C CA . PHE A 1 91 ? -7.778 1.061 0.315 1.00 95.50 91 PHE A CA 1
ATOM 739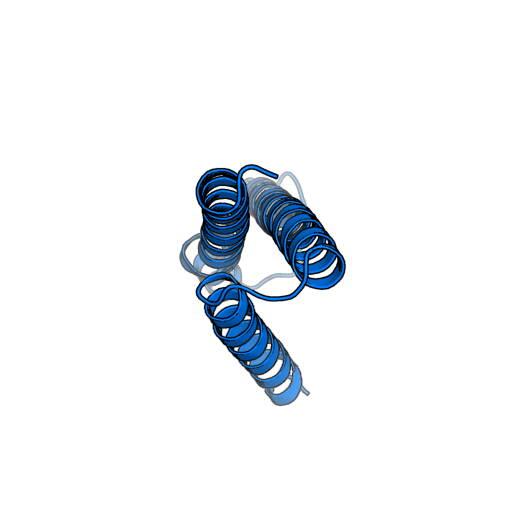 C C . PHE A 1 91 ? -7.751 0.279 1.627 1.00 95.50 91 PHE A C 1
ATOM 741 O O . PHE A 1 91 ? -8.652 0.457 2.448 1.00 95.50 91 PHE A O 1
ATOM 748 N N . PHE A 1 92 ? -6.718 -0.525 1.873 1.00 95.31 92 PHE A N 1
ATOM 749 C CA . PHE A 1 92 ? -6.525 -1.188 3.163 1.00 95.31 92 PHE A CA 1
ATOM 750 C C . PHE A 1 92 ? -6.348 -0.183 4.307 1.00 95.31 92 PHE A C 1
ATOM 752 O O . PHE A 1 92 ? -7.019 -0.298 5.334 1.00 95.31 92 PHE A O 1
ATOM 759 N N . ILE A 1 93 ? -5.507 0.836 4.114 1.00 96.31 93 ILE A N 1
ATOM 760 C CA . ILE A 1 93 ? -5.276 1.895 5.108 1.00 96.31 93 ILE A CA 1
ATOM 761 C C . ILE A 1 93 ? -6.566 2.678 5.371 1.00 96.31 93 ILE A C 1
ATOM 763 O O . ILE A 1 93 ? -6.959 2.849 6.525 1.00 96.31 93 ILE A O 1
ATOM 767 N N . LEU A 1 94 ? -7.257 3.123 4.317 1.00 95.94 94 LEU A N 1
ATOM 768 C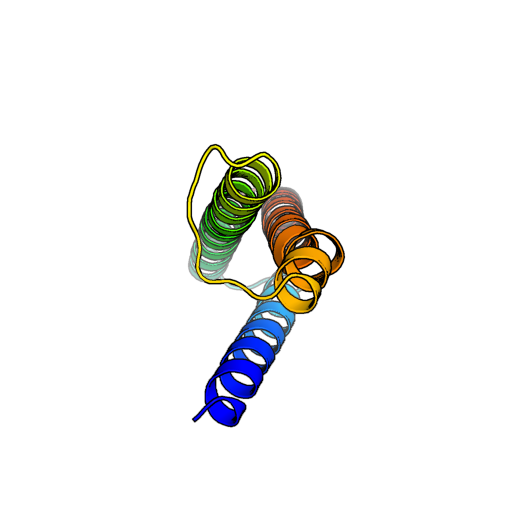 CA . LEU A 1 94 ? -8.517 3.861 4.440 1.00 95.94 94 LEU A CA 1
ATOM 769 C C . LEU A 1 94 ? -9.588 3.031 5.153 1.00 95.94 94 LEU 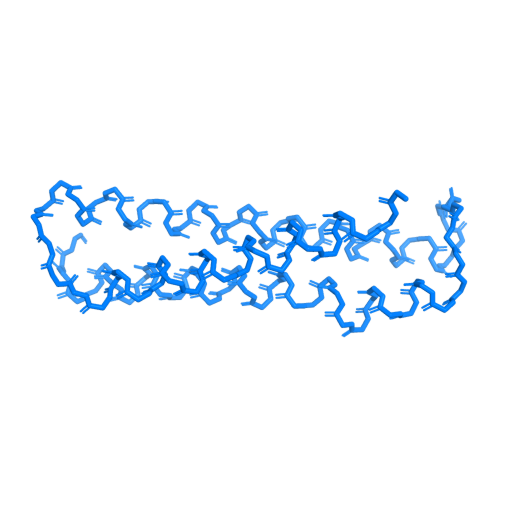A C 1
ATOM 771 O O . LEU A 1 94 ? -10.259 3.540 6.051 1.00 95.94 94 LEU A O 1
ATOM 775 N N . SER A 1 95 ? -9.698 1.744 4.815 1.00 94.31 95 SER A N 1
ATOM 776 C CA . SER A 1 95 ? -10.622 0.819 5.476 1.00 94.31 95 SER A CA 1
ATOM 777 C C . SER A 1 95 ? -10.279 0.641 6.955 1.00 94.31 95 SER A C 1
ATOM 779 O O . SER A 1 95 ? -11.178 0.659 7.789 1.00 94.31 95 SER A O 1
ATOM 781 N N . ALA A 1 96 ? -8.994 0.534 7.310 1.00 94.62 96 ALA A N 1
ATOM 782 C CA . ALA A 1 96 ? -8.553 0.451 8.702 1.00 94.62 96 ALA A CA 1
ATOM 783 C C . ALA A 1 96 ? -8.900 1.726 9.491 1.00 94.62 96 ALA A C 1
ATOM 785 O O . ALA A 1 96 ? -9.423 1.650 10.604 1.00 94.62 96 ALA A O 1
ATOM 786 N N . ILE A 1 97 ? -8.652 2.904 8.909 1.00 94.38 97 ILE A N 1
ATOM 787 C CA . ILE A 1 97 ? -8.972 4.200 9.526 1.00 94.38 97 ILE A CA 1
ATOM 788 C C . ILE A 1 97 ? -10.482 4.331 9.748 1.00 94.38 97 ILE A C 1
ATOM 790 O O . ILE A 1 97 ? -10.920 4.712 10.835 1.00 94.38 97 ILE A O 1
ATOM 794 N N . GLU A 1 98 ? -11.285 4.000 8.739 1.00 93.56 98 GLU A N 1
ATOM 795 C CA . GLU A 1 98 ? -12.745 4.036 8.827 1.00 93.56 98 GLU A CA 1
ATOM 796 C C . GLU A 1 98 ? -13.274 3.029 9.859 1.00 93.56 98 GLU A C 1
ATOM 798 O O . GLU A 1 98 ? -14.135 3.354 10.679 1.00 93.56 98 GLU A O 1
ATOM 803 N N . PHE A 1 99 ? -12.703 1.825 9.895 1.00 92.44 99 PHE A N 1
ATOM 804 C CA . PHE A 1 99 ? -13.043 0.802 10.878 1.00 92.44 99 PHE A CA 1
ATOM 805 C C . PHE A 1 99 ? -12.759 1.259 12.315 1.00 92.44 99 PHE A C 1
ATOM 807 O O . PHE A 1 99 ? -13.620 1.120 13.189 1.00 92.44 99 PHE A O 1
ATOM 814 N N . LYS A 1 100 ? -11.601 1.893 12.553 1.00 92.00 100 LYS A N 1
ATOM 815 C CA . LYS A 1 100 ? -11.257 2.502 13.847 1.00 92.00 100 LYS A CA 1
ATOM 816 C C . LYS A 1 100 ? -12.292 3.546 14.267 1.00 92.00 100 LYS A C 1
ATOM 818 O O . LYS A 1 100 ? -12.780 3.493 15.396 1.00 92.00 100 LYS A O 1
ATOM 823 N N . LYS A 1 101 ? -12.677 4.452 13.358 1.00 90.31 101 LYS A N 1
ATOM 824 C CA . LYS A 1 101 ? -13.701 5.483 13.618 1.00 90.31 101 LYS A CA 1
ATOM 825 C C . LYS A 1 101 ? -15.048 4.865 14.003 1.00 90.31 101 LYS A C 1
ATOM 827 O O . LYS A 1 101 ? -15.647 5.278 14.995 1.00 90.31 101 LYS A O 1
ATOM 832 N N . ARG A 1 102 ? -15.507 3.844 13.269 1.00 89.25 102 ARG A N 1
ATOM 833 C CA . ARG A 1 102 ? -16.794 3.158 13.517 1.00 89.25 102 ARG A CA 1
ATOM 834 C C . ARG A 1 102 ? -16.864 2.422 14.849 1.00 89.25 102 ARG A C 1
ATOM 836 O O . ARG A 1 102 ? -17.960 2.249 15.393 1.00 89.25 102 ARG A O 1
ATOM 843 N N . LEU A 1 103 ? -15.723 1.948 15.335 1.00 87.12 103 LEU A N 1
ATOM 844 C CA . LEU A 1 103 ? -15.610 1.204 16.586 1.00 87.12 103 LEU A CA 1
ATOM 845 C C . LEU A 1 103 ? -15.137 2.055 17.768 1.00 87.12 103 LEU A C 1
ATOM 847 O O . LEU A 1 103 ? -15.137 1.550 18.887 1.00 87.12 103 LEU A O 1
ATOM 851 N N . ARG A 1 104 ? -14.781 3.329 17.537 1.00 78.44 104 ARG A N 1
ATOM 852 C CA . ARG A 1 104 ? -14.187 4.234 18.539 1.00 78.44 104 ARG A CA 1
ATOM 853 C C . ARG A 1 104 ? -12.981 3.600 19.255 1.00 78.44 104 ARG A C 1
ATOM 855 O O . ARG A 1 104 ? -12.838 3.737 20.467 1.00 78.44 104 ARG A O 1
ATOM 862 N N . LEU A 1 105 ? -12.170 2.861 18.495 1.00 67.31 105 LEU A N 1
ATOM 863 C CA . LEU A 1 105 ? -10.921 2.246 18.960 1.00 67.31 105 LEU A CA 1
ATOM 864 C C . LEU A 1 105 ? -9.812 3.280 19.177 1.00 67.31 105 LEU A C 1
ATOM 866 O O . LEU A 1 105 ? -9.799 4.312 18.465 1.00 67.31 105 LEU A O 1
#

Radius of gyration: 16.7 Å; chains: 1; bounding box: 39×28×44 Å

Secondary structure (DSSP, 8-state):
--HHHHHHHHHHHHHHHHHHHHTTS---HHHHHHHHHHHHHHHHHHHHHHHHHHHHHHHHHTTSS-----HHHHHHIIIIIHHHHHHHHHHHHHHHHHHHHHHT-

Foldseek 3Di:
DVVVVVVVVVVVVVVLVVLLVVLVDDDPPVVLVVSLVCLLVQLVVLLCVLVVVLVVLVCVVVVVDDDPDDPVRSVCCNPPNSVVSNVSSVVSNVSSVVSCVVVVD

Sequence (105 aa):
MFYNIGLVTGFVKLCGGVFLLLLLRRWSNIINRILYFSALIAGIFLSLYGLANFITLILSSIGLLSLQIDNYALRWRLFFWEPFWIIGGVFFILSAIEFKKRLRL

pLDDT: mean 89.71, std 8.7, range [50.0, 96.56]